Protein AF-A0A938JGS2-F1 (afdb_monomer_lite)

Structure (mmCIF, N/CA/C/O backbone):
data_AF-A0A938JGS2-F1
#
_entry.id   AF-A0A938JGS2-F1
#
loop_
_atom_site.group_PDB
_atom_site.id
_atom_site.type_symbol
_atom_site.label_atom_id
_atom_site.label_alt_id
_atom_site.label_comp_id
_atom_site.label_asym_id
_atom_site.label_entity_id
_atom_site.label_seq_id
_atom_site.pdbx_PDB_ins_code
_atom_site.Cartn_x
_atom_site.Cartn_y
_atom_site.Cartn_z
_atom_site.occupancy
_atom_site.B_iso_or_equiv
_atom_site.auth_seq_id
_atom_site.auth_comp_id
_atom_site.auth_asym_id
_atom_site.auth_atom_id
_atom_site.pdbx_PDB_model_num
ATOM 1 N N . MET A 1 1 ? 9.579 -14.448 -19.499 1.00 50.59 1 MET A N 1
ATOM 2 C CA . MET A 1 1 ? 8.900 -15.529 -18.754 1.00 50.59 1 MET A CA 1
ATOM 3 C C . MET A 1 1 ? 7.414 -15.408 -19.044 1.00 50.59 1 MET A C 1
ATOM 5 O O . MET A 1 1 ? 6.896 -14.314 -18.844 1.00 50.59 1 MET A O 1
ATOM 9 N N . PRO A 1 2 ? 6.743 -16.437 -19.584 1.00 45.09 2 PRO A N 1
ATOM 10 C CA . PRO A 1 2 ? 5.289 -16.405 -19.709 1.00 45.09 2 PRO A CA 1
ATOM 11 C C . PRO A 1 2 ? 4.683 -16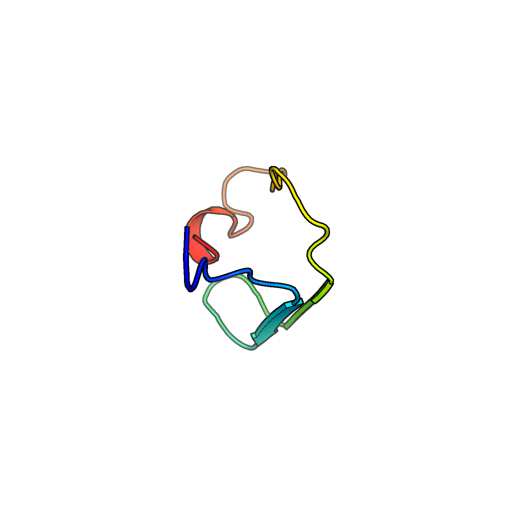.230 -18.305 1.00 45.09 2 PRO A C 1
ATOM 13 O O . PRO A 1 2 ? 5.001 -17.014 -17.417 1.00 45.09 2 PRO A O 1
ATOM 16 N N . GLY A 1 3 ? 3.864 -15.191 -18.101 1.00 68.75 3 GLY A N 1
ATOM 17 C CA . GLY A 1 3 ? 3.014 -15.043 -16.910 1.00 68.75 3 GLY A CA 1
ATOM 18 C C . GLY A 1 3 ? 3.643 -14.451 -15.639 1.00 68.75 3 GLY A C 1
ATOM 19 O O . GLY A 1 3 ? 3.320 -14.911 -14.548 1.00 68.75 3 GLY A O 1
ATOM 20 N N . ALA A 1 4 ? 4.520 -13.444 -15.729 1.00 79.56 4 ALA A N 1
ATOM 21 C CA . ALA A 1 4 ? 4.958 -12.722 -14.528 1.00 79.56 4 ALA A CA 1
ATOM 22 C C . ALA A 1 4 ? 3.791 -11.910 -13.932 1.00 79.56 4 ALA A C 1
ATOM 24 O O . ALA A 1 4 ? 3.246 -11.031 -14.598 1.00 79.56 4 ALA A O 1
ATOM 25 N N . TRP A 1 5 ? 3.410 -12.206 -12.687 1.00 85.00 5 TRP A N 1
ATOM 26 C CA . TRP A 1 5 ? 2.409 -11.429 -11.956 1.00 85.00 5 TRP A CA 1
ATOM 27 C C . TRP A 1 5 ? 2.979 -10.059 -11.597 1.00 85.00 5 TRP A C 1
ATOM 29 O O . TRP A 1 5 ? 4.024 -9.964 -10.954 1.00 85.00 5 TRP A O 1
ATOM 39 N N . VAL A 1 6 ? 2.282 -9.003 -12.015 1.00 89.44 6 VAL A N 1
ATOM 40 C CA . VAL A 1 6 ? 2.639 -7.614 -11.717 1.00 89.44 6 VAL A CA 1
ATOM 41 C C . VAL A 1 6 ? 1.486 -6.986 -10.951 1.00 89.44 6 VAL A C 1
ATOM 43 O O . VAL A 1 6 ? 0.374 -6.891 -11.466 1.00 89.44 6 VAL A O 1
ATOM 46 N N . ALA A 1 7 ? 1.755 -6.557 -9.720 1.00 90.81 7 ALA A N 1
ATOM 47 C CA . ALA A 1 7 ? 0.815 -5.739 -8.972 1.00 90.81 7 ALA A CA 1
ATOM 48 C C . ALA A 1 7 ? 0.891 -4.302 -9.499 1.00 90.81 7 ALA A C 1
ATOM 50 O O . ALA A 1 7 ? 1.959 -3.698 -9.496 1.00 90.81 7 ALA A O 1
ATOM 51 N N . THR A 1 8 ? -0.237 -3.764 -9.956 1.00 94.69 8 THR A N 1
ATOM 52 C CA . THR A 1 8 ? -0.335 -2.390 -10.481 1.00 94.69 8 THR A CA 1
ATOM 53 C C . THR A 1 8 ? -1.048 -1.446 -9.521 1.00 94.69 8 THR A C 1
ATOM 55 O O . THR A 1 8 ? -1.065 -0.239 -9.743 1.00 94.69 8 THR A O 1
ATOM 58 N N . ARG A 1 9 ? -1.657 -1.981 -8.458 1.00 95.31 9 ARG A N 1
ATOM 59 C CA . ARG A 1 9 ? -2.445 -1.225 -7.487 1.00 95.31 9 ARG A CA 1
ATOM 60 C C . ARG A 1 9 ? -2.502 -1.951 -6.147 1.00 95.31 9 ARG A C 1
ATOM 62 O O . ARG A 1 9 ? -2.599 -3.177 -6.119 1.00 95.31 9 ARG A O 1
ATOM 69 N N . LEU A 1 10 ? -2.469 -1.185 -5.062 1.00 93.56 10 LEU A N 1
ATOM 70 C CA . LEU A 1 10 ? -2.680 -1.651 -3.694 1.00 93.56 10 LEU A CA 1
ATOM 71 C C . LEU A 1 10 ? -3.815 -0.842 -3.061 1.00 93.56 10 LEU A C 1
ATOM 73 O O . LEU A 1 10 ? -3.688 0.368 -2.881 1.00 93.56 10 LEU A O 1
ATOM 77 N N . ASP A 1 11 ? -4.895 -1.528 -2.697 1.00 96.25 11 ASP A N 1
ATOM 78 C CA . ASP A 1 11 ? -5.999 -0.983 -1.910 1.00 96.25 11 ASP A CA 1
ATOM 79 C C . ASP A 1 11 ? -6.079 -1.740 -0.580 1.00 96.25 11 ASP A C 1
ATOM 81 O O . ASP A 1 11 ? -6.121 -2.970 -0.550 1.00 96.25 11 ASP A O 1
ATOM 85 N N . VAL A 1 12 ? -6.083 -1.003 0.528 1.00 95.38 12 VAL A N 1
ATOM 86 C CA . VAL A 1 12 ? -6.128 -1.554 1.889 1.00 95.38 12 VAL A CA 1
ATOM 87 C C . VAL A 1 12 ? -7.145 -0.762 2.691 1.00 95.38 12 VAL A C 1
ATOM 89 O O . VAL A 1 12 ? -7.152 0.471 2.652 1.00 95.38 12 VAL A O 1
ATOM 92 N N . SER A 1 13 ? -7.976 -1.466 3.451 1.00 96.88 13 SER A N 1
ATOM 93 C CA . SER A 1 13 ? -8.954 -0.885 4.369 1.00 96.88 13 SER A CA 1
ATOM 94 C C . SER A 1 13 ? -9.047 -1.726 5.633 1.00 96.88 13 SER A C 1
ATOM 96 O O . SER A 1 13 ? -9.146 -2.948 5.538 1.00 96.88 13 SER A O 1
ATOM 98 N N . ASP A 1 14 ? -9.032 -1.064 6.789 1.00 96.12 14 ASP A N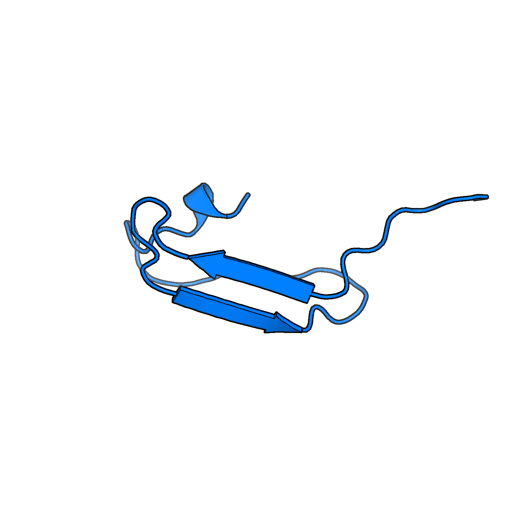 1
ATOM 99 C CA . ASP A 1 14 ? -9.256 -1.682 8.101 1.00 96.12 14 ASP A CA 1
ATOM 100 C C . ASP A 1 14 ? -8.286 -2.841 8.431 1.00 96.12 14 ASP A C 1
ATOM 102 O O . ASP A 1 14 ? -8.659 -3.855 9.025 1.00 96.12 14 ASP A O 1
ATOM 106 N N . VAL A 1 15 ? -7.004 -2.688 8.067 1.00 93.50 15 VAL A N 1
ATOM 107 C CA . VAL A 1 15 ? -5.944 -3.682 8.321 1.00 93.50 15 VAL A CA 1
ATOM 108 C C . VAL A 1 15 ? -4.949 -3.162 9.354 1.00 93.50 15 VAL A C 1
ATOM 110 O O . VAL A 1 15 ? -4.065 -2.362 9.046 1.00 93.50 15 VAL A O 1
ATOM 113 N N . ARG A 1 16 ? -5.021 -3.692 10.583 1.00 93.50 16 ARG A N 1
ATOM 114 C CA . ARG A 1 16 ? -4.106 -3.354 11.6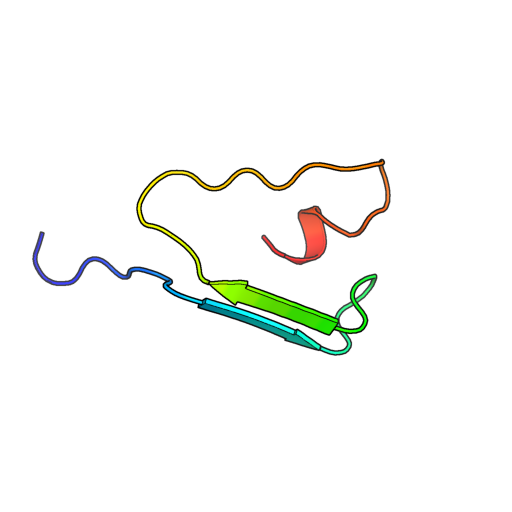93 1.00 93.50 16 ARG A CA 1
ATOM 115 C C . ARG A 1 16 ? -3.980 -1.831 11.874 1.00 93.50 16 ARG A C 1
ATOM 117 O O . ARG A 1 16 ? -4.931 -1.188 12.292 1.00 93.50 16 ARG A O 1
ATOM 124 N N . SER A 1 17 ? -2.806 -1.267 11.580 1.00 92.50 17 SER A N 1
ATOM 125 C CA . SER A 1 17 ? -2.501 0.164 11.708 1.00 92.50 17 SER A CA 1
ATOM 126 C C . SER A 1 17 ? -2.961 1.007 10.508 1.00 92.50 17 SER A C 1
ATOM 128 O O . SER A 1 17 ? -2.764 2.219 10.521 1.00 92.50 17 SER A O 1
ATOM 130 N N . TRP A 1 18 ? -3.546 0.393 9.476 1.00 93.69 18 TRP A N 1
ATOM 131 C CA . TRP A 1 18 ? -4.016 1.062 8.264 1.00 93.69 18 TRP A CA 1
ATOM 132 C C . TRP A 1 18 ? -5.534 1.188 8.262 1.00 93.69 18 TRP A C 1
ATOM 134 O O . TRP A 1 18 ? -6.245 0.194 8.126 1.00 93.69 18 TRP A O 1
ATOM 144 N N . LEU A 1 19 ? -6.023 2.428 8.344 1.00 95.06 19 LEU A N 1
ATOM 145 C CA . LEU A 1 19 ? -7.443 2.724 8.157 1.00 95.06 19 LEU A CA 1
ATOM 146 C C . LEU A 1 19 ? -7.827 2.638 6.673 1.00 95.06 19 LEU A C 1
ATOM 148 O O . LEU A 1 19 ? -8.751 1.919 6.307 1.00 95.06 19 LEU A O 1
ATOM 152 N N . ARG A 1 20 ? -7.095 3.348 5.805 1.00 95.25 20 ARG A N 1
ATOM 153 C CA . ARG A 1 20 ? -7.277 3.299 4.350 1.00 95.25 20 ARG A CA 1
ATOM 154 C C . ARG A 1 20 ? -6.007 3.730 3.620 1.00 95.25 20 ARG A C 1
ATOM 156 O O . ARG A 1 20 ? -5.436 4.765 3.958 1.00 95.25 20 ARG A O 1
ATOM 163 N N . VAL A 1 21 ? -5.604 2.986 2.593 1.00 93.94 21 VAL A N 1
ATOM 164 C CA . VAL A 1 21 ? -4.614 3.432 1.600 1.00 93.94 21 VAL A CA 1
ATOM 165 C C . VAL A 1 21 ? -4.993 2.909 0.220 1.00 93.94 21 VAL A C 1
ATOM 167 O O . VAL A 1 21 ? -5.521 1.809 0.085 1.00 93.94 21 VAL A O 1
ATOM 170 N N . SER A 1 22 ? -4.761 3.736 -0.793 1.00 95.81 22 SER A N 1
ATOM 171 C CA . SER A 1 22 ? -4.959 3.406 -2.198 1.00 95.81 22 SER A CA 1
ATOM 172 C C . SER A 1 22 ? -3.799 4.010 -2.972 1.00 95.81 22 SER A C 1
ATOM 174 O O . SER A 1 22 ? -3.590 5.224 -2.908 1.00 95.81 22 SER A O 1
ATOM 176 N N . VAL A 1 23 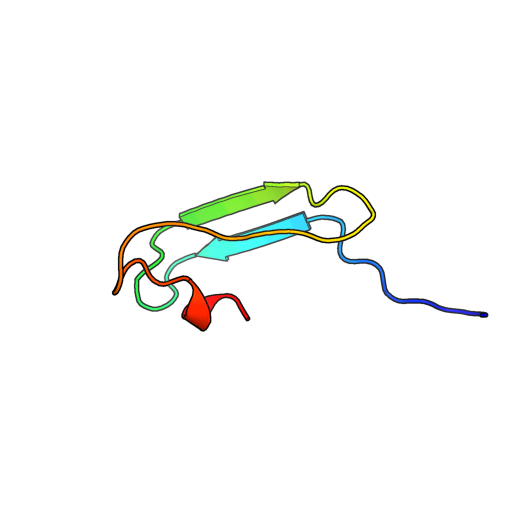? -3.000 3.169 -3.623 1.00 94.06 23 VAL A N 1
ATOM 177 C CA . VAL A 1 23 ? -1.808 3.608 -4.351 1.00 94.06 23 VAL A CA 1
ATOM 178 C C . VAL A 1 23 ? -1.635 2.798 -5.627 1.00 94.06 23 VAL A C 1
ATOM 180 O O . VAL A 1 23 ? -1.763 1.572 -5.627 1.00 94.06 23 VAL A O 1
ATOM 183 N N . ASP A 1 24 ? -1.330 3.496 -6.715 1.00 95.38 24 ASP A N 1
ATOM 184 C CA . ASP A 1 24 ? -0.932 2.866 -7.967 1.00 95.38 24 ASP A CA 1
ATOM 185 C C . ASP A 1 24 ? 0.554 2.489 -7.885 1.00 95.38 24 ASP A C 1
ATOM 187 O O . ASP A 1 24 ? 1.397 3.278 -7.448 1.00 95.38 24 ASP A O 1
ATOM 191 N N . LEU A 1 25 ? 0.870 1.255 -8.269 1.00 93.06 25 LEU A N 1
ATOM 192 C CA . LEU A 1 25 ? 2.199 0.668 -8.139 1.00 93.06 25 LEU A CA 1
ATOM 193 C C . LEU A 1 25 ? 2.913 0.744 -9.497 1.00 93.06 25 LEU A C 1
ATOM 195 O O . LEU A 1 25 ? 2.542 0.009 -10.418 1.00 93.06 25 LEU A O 1
ATOM 199 N N . PRO A 1 26 ? 3.917 1.626 -9.661 1.00 89.62 26 PRO A N 1
ATOM 200 C CA . PRO A 1 26 ? 4.713 1.647 -10.878 1.00 89.62 26 PRO A CA 1
ATOM 201 C C . PRO A 1 26 ? 5.552 0.369 -10.979 1.00 89.62 26 PRO A C 1
ATOM 203 O O . PRO A 1 26 ? 5.848 -0.289 -9.982 1.00 89.62 26 PRO A O 1
ATOM 206 N N . GLY A 1 27 ? 5.975 0.027 -12.196 1.00 89.00 27 GLY A N 1
ATOM 207 C CA . GLY A 1 27 ? 6.916 -1.073 -12.389 1.00 89.00 27 GLY A CA 1
ATOM 208 C C . GLY A 1 27 ? 8.248 -0.820 -11.672 1.00 89.00 27 GLY A C 1
ATOM 209 O O . GLY A 1 27 ? 8.712 0.316 -11.588 1.00 89.00 27 GLY A O 1
ATOM 210 N N . GLY A 1 28 ? 8.885 -1.893 -11.200 1.00 88.38 28 GLY A N 1
ATOM 211 C CA . GLY A 1 28 ? 10.175 -1.836 -10.509 1.00 88.38 28 GLY A CA 1
ATOM 212 C C . GLY A 1 28 ? 10.066 -2.031 -8.996 1.00 88.38 28 GLY A C 1
ATOM 213 O O . GLY A 1 28 ? 9.073 -2.545 -8.487 1.00 88.38 28 GLY A O 1
ATOM 214 N N . GLY A 1 29 ? 11.136 -1.685 -8.277 1.00 89.75 29 GLY A N 1
ATOM 215 C CA . GLY A 1 29 ? 11.198 -1.823 -6.823 1.00 89.75 29 GLY A CA 1
ATOM 216 C C . GLY A 1 29 ? 10.430 -0.711 -6.113 1.00 89.75 29 GLY A C 1
ATOM 217 O O . GLY A 1 29 ? 10.601 0.463 -6.431 1.00 89.75 29 GLY A O 1
ATOM 218 N N . ILE A 1 30 ? 9.623 -1.082 -5.120 1.00 90.62 30 ILE A N 1
ATOM 219 C CA . ILE A 1 30 ? 8.829 -0.147 -4.319 1.00 90.62 30 ILE A CA 1
ATOM 220 C C . I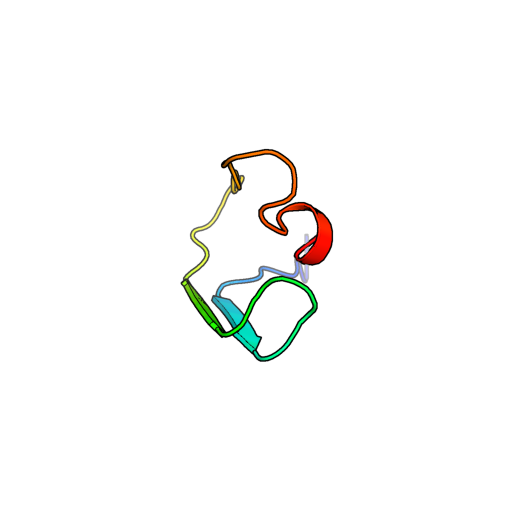LE A 1 30 ? 9.390 -0.114 -2.901 1.00 90.62 30 ILE A C 1
ATOM 222 O O . ILE A 1 30 ? 9.624 -1.157 -2.292 1.00 90.62 30 ILE A O 1
ATOM 226 N N . VAL A 1 31 ? 9.604 1.093 -2.374 1.00 93.00 31 VAL A N 1
ATOM 227 C CA . VAL A 1 31 ? 10.121 1.309 -1.019 1.00 93.00 31 VAL A CA 1
ATOM 228 C C . VAL A 1 31 ? 9.037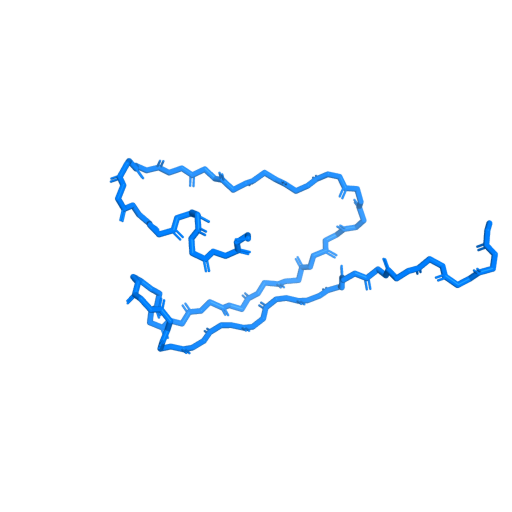 1.939 -0.157 1.00 93.00 31 VAL A C 1
ATOM 230 O O . VAL A 1 31 ? 8.579 3.046 -0.430 1.00 93.00 31 VAL A O 1
ATOM 233 N N . LEU A 1 32 ? 8.673 1.249 0.922 1.00 92.31 32 LEU A N 1
ATOM 234 C CA . LEU A 1 32 ? 7.783 1.761 1.957 1.00 92.31 32 LEU A CA 1
ATOM 235 C C . LEU A 1 32 ? 8.607 2.203 3.175 1.00 92.31 32 LEU A C 1
ATOM 237 O O . LEU A 1 32 ? 9.291 1.390 3.798 1.00 92.31 32 LEU A O 1
ATOM 241 N N . SER A 1 33 ? 8.538 3.486 3.535 1.00 94.75 33 SER A N 1
ATOM 242 C CA . SER A 1 33 ? 9.320 4.089 4.624 1.00 94.75 33 SER A CA 1
ATOM 243 C C . SER A 1 33 ? 8.438 4.874 5.604 1.00 94.75 33 SER A C 1
ATOM 245 O O . SER A 1 33 ? 7.278 5.165 5.331 1.00 94.75 33 SER A O 1
ATOM 247 N N . GLY A 1 34 ? 8.965 5.146 6.802 1.00 93.94 34 GLY A N 1
ATOM 248 C CA . GLY A 1 34 ? 8.245 5.849 7.869 1.00 93.94 34 GLY A CA 1
ATOM 249 C C . GLY A 1 34 ? 8.647 5.381 9.274 1.00 93.94 34 GLY A C 1
ATOM 250 O O . GLY A 1 34 ? 9.434 4.435 9.394 1.00 93.94 34 GLY A O 1
ATOM 251 N N . PRO A 1 35 ? 8.099 5.993 10.340 1.00 96.44 35 PRO A N 1
ATOM 252 C CA . PRO A 1 35 ? 8.437 5.668 11.729 1.00 96.44 35 PRO A CA 1
ATOM 253 C C . PRO A 1 35 ? 8.229 4.191 12.100 1.00 96.44 35 PRO A C 1
ATOM 255 O O . PRO A 1 35 ? 7.447 3.462 11.474 1.00 96.44 35 PRO A O 1
ATOM 258 N N . ASN A 1 36 ? 8.922 3.725 13.140 1.00 95.50 36 ASN A N 1
ATOM 259 C CA . ASN A 1 36 ? 8.652 2.410 13.729 1.00 95.50 36 ASN A CA 1
ATOM 260 C C . ASN A 1 36 ? 7.218 2.362 14.270 1.00 95.50 36 ASN A C 1
ATOM 262 O O . ASN A 1 36 ? 6.715 3.349 14.795 1.00 95.50 36 ASN A O 1
ATOM 266 N N . GLY A 1 37 ? 6.541 1.227 14.089 1.00 93.62 37 GLY A N 1
ATOM 267 C CA . GLY A 1 37 ? 5.128 1.083 14.453 1.00 93.62 37 GLY A CA 1
ATOM 268 C C . GLY A 1 37 ? 4.124 1.658 13.444 1.00 93.62 37 GLY A C 1
ATOM 269 O O . GLY A 1 37 ? 2.937 1.400 13.589 1.00 93.62 37 GLY A O 1
ATOM 270 N N . ALA A 1 38 ? 4.557 2.336 12.372 1.00 93.44 38 ALA A N 1
ATOM 271 C CA . ALA A 1 38 ? 3.661 2.919 11.357 1.00 93.44 38 ALA A CA 1
ATOM 272 C C . ALA A 1 38 ? 2.993 1.895 10.404 1.00 93.44 38 ALA A C 1
ATOM 274 O O . ALA A 1 38 ? 2.549 2.253 9.321 1.00 93.44 38 ALA A O 1
ATOM 275 N N . GLY A 1 39 ? 2.975 0.603 10.746 1.00 94.12 39 GLY A N 1
ATOM 276 C CA . GLY A 1 39 ? 2.259 -0.413 9.966 1.00 94.12 39 GLY A CA 1
ATOM 277 C C . GLY A 1 39 ? 2.948 -0.923 8.694 1.00 94.12 39 GLY A C 1
ATOM 278 O O . GLY A 1 39 ? 2.333 -1.697 7.970 1.00 94.12 39 GLY A O 1
ATOM 279 N N . LYS A 1 40 ? 4.209 -0.562 8.411 1.00 95.62 40 LYS A N 1
ATOM 280 C CA . LYS A 1 40 ? 4.911 -0.967 7.169 1.00 95.62 40 LYS A CA 1
ATOM 281 C C . LYS A 1 40 ? 4.906 -2.485 6.921 1.00 95.62 40 LYS A C 1
ATOM 283 O O . LYS A 1 40 ? 4.534 -2.928 5.846 1.00 95.62 40 LYS A O 1
ATOM 288 N N . THR A 1 41 ? 5.236 -3.281 7.939 1.00 93.69 41 THR A N 1
ATOM 289 C CA . THR A 1 41 ? 5.227 -4.758 7.872 1.00 93.69 41 THR A CA 1
ATOM 290 C C . THR A 1 41 ? 3.825 -5.347 7.715 1.00 93.69 41 THR A C 1
ATOM 292 O O . THR A 1 41 ? 3.687 -6.500 7.357 1.00 93.69 41 THR A O 1
ATOM 295 N N . SER A 1 42 ? 2.763 -4.585 7.990 1.00 91.69 42 SER A N 1
ATOM 296 C CA . SER A 1 42 ? 1.389 -5.077 7.806 1.00 91.69 42 SER A CA 1
ATOM 297 C C . SER A 1 42 ? 0.948 -5.100 6.338 1.00 91.69 42 SER A C 1
ATOM 299 O O . SER A 1 42 ? -0.137 -5.600 6.065 1.00 91.69 42 SER A O 1
ATOM 301 N N . LEU A 1 43 ? 1.752 -4.539 5.426 1.00 88.81 43 LEU A N 1
ATOM 302 C CA . LEU A 1 43 ? 1.481 -4.475 3.986 1.00 88.81 43 LEU A CA 1
ATOM 303 C C . LEU A 1 43 ? 2.331 -5.445 3.148 1.00 88.81 43 LEU A C 1
ATOM 305 O O . LEU A 1 43 ? 2.215 -5.422 1.924 1.00 88.81 43 LEU A O 1
ATOM 309 N N . VAL A 1 44 ? 3.202 -6.240 3.779 1.00 80.19 44 VAL A N 1
ATOM 310 C CA . VAL A 1 44 ? 4.160 -7.146 3.118 1.00 80.19 44 VAL A CA 1
ATOM 311 C C . VAL A 1 44 ? 3.978 -8.563 3.637 1.00 80.19 44 VAL A C 1
ATOM 313 O O . VAL A 1 44 ? 3.711 -8.699 4.853 1.00 80.19 44 VAL A O 1
#

Radius of gyration: 12.43 Å; chains: 1; bounding box: 20×22×34 Å

pLDDT: mean 89.95, std 10.54, range [45.09, 96.88]

Secondary structure (DSSP, 8-state):
-TT-----EEEEEEETTEEEEEEE--SS------STTSSGGGG-

Foldseek 3Di:
DPDDDDQQWDWDDPQDLDHTDIDGDDPDDDDDDDDPPNCPVSRD

Sequence (44 aa):
MPGAWVATRLDVSDVRSWLRVSVDLPGGGIVLSGPNGAGKTSLV